Protein AF-A0A7C2Y5P7-F1 (afdb_monomer_lite)

Structure (mmCIF, N/CA/C/O backbone):
data_AF-A0A7C2Y5P7-F1
#
_entry.id   AF-A0A7C2Y5P7-F1
#
loop_
_atom_site.group_PDB
_atom_site.id
_atom_site.type_symbol
_atom_site.label_atom_id
_atom_site.label_alt_id
_atom_site.label_comp_id
_atom_site.label_asym_id
_atom_site.label_entity_id
_atom_site.label_seq_id
_atom_site.pdbx_PDB_ins_code
_atom_site.Cartn_x
_atom_site.Cartn_y
_atom_site.Cartn_z
_atom_site.occupancy
_atom_site.B_iso_or_equiv
_atom_site.auth_seq_id
_atom_site.auth_comp_id
_atom_site.auth_asym_id
_atom_site.auth_atom_id
_atom_site.pdbx_PDB_model_num
ATOM 1 N N . MET A 1 1 ? -12.841 -3.906 13.611 1.00 85.12 1 MET A N 1
ATOM 2 C CA . MET A 1 1 ? -11.350 -3.824 13.589 1.00 85.12 1 MET A CA 1
ATOM 3 C C . MET A 1 1 ? -10.874 -2.452 14.075 1.00 85.12 1 MET A C 1
ATOM 5 O O . MET A 1 1 ? -11.441 -1.467 13.627 1.00 85.12 1 MET A O 1
ATOM 9 N N . LYS A 1 2 ? -9.858 -2.338 14.949 1.00 90.12 2 LYS A N 1
ATOM 10 C CA . LYS A 1 2 ? -9.298 -1.030 15.376 1.00 90.12 2 LYS A CA 1
ATOM 11 C C . LYS A 1 2 ? -8.542 -0.341 14.223 1.00 90.12 2 LYS A C 1
ATOM 13 O O . LYS A 1 2 ? -7.946 -1.027 13.398 1.00 90.12 2 LYS A O 1
ATOM 18 N N . TRP A 1 3 ? -8.520 0.997 14.189 1.00 91.25 3 TRP A N 1
ATOM 19 C CA . TRP A 1 3 ? -7.807 1.772 13.155 1.00 91.25 3 TRP A CA 1
ATOM 20 C C . TRP A 1 3 ? -6.327 1.400 13.040 1.00 91.25 3 TRP A C 1
ATOM 22 O O . TRP A 1 3 ? -5.831 1.229 11.934 1.00 91.25 3 TRP A O 1
ATOM 32 N N . ILE A 1 4 ? -5.646 1.204 14.171 1.00 93.44 4 ILE A N 1
ATOM 33 C CA . ILE A 1 4 ? -4.220 0.868 14.170 1.00 93.44 4 ILE A CA 1
ATOM 34 C C . ILE A 1 4 ? -3.938 -0.461 13.459 1.00 93.44 4 ILE A C 1
ATOM 36 O O . ILE A 1 4 ? -3.018 -0.541 12.657 1.00 93.44 4 ILE A O 1
ATOM 40 N N . SER A 1 5 ? -4.783 -1.477 13.661 1.00 94.38 5 SER A N 1
ATOM 41 C CA . SER A 1 5 ? -4.662 -2.768 12.975 1.00 94.38 5 SER A CA 1
ATOM 42 C C . SER A 1 5 ? -4.866 -2.625 11.467 1.00 94.38 5 SER A C 1
ATOM 44 O O . SER A 1 5 ? -4.124 -3.217 10.692 1.00 94.38 5 SER A O 1
ATOM 46 N N . ALA A 1 6 ? -5.839 -1.810 11.048 1.00 95.00 6 ALA A N 1
ATOM 47 C CA . ALA A 1 6 ? -6.101 -1.555 9.635 1.00 95.00 6 ALA A CA 1
ATOM 48 C C . ALA A 1 6 ? -4.927 -0.825 8.962 1.00 95.00 6 ALA A C 1
ATOM 50 O O . ALA A 1 6 ? -4.520 -1.203 7.869 1.00 95.00 6 ALA A O 1
ATOM 51 N N . LEU A 1 7 ? -4.346 0.170 9.642 1.00 96.25 7 LEU A N 1
ATOM 52 C CA . LEU A 1 7 ? -3.154 0.884 9.179 1.00 96.25 7 LEU A CA 1
ATOM 53 C C . LEU A 1 7 ? -1.937 -0.039 9.068 1.00 96.25 7 LEU A C 1
ATOM 55 O O . LEU A 1 7 ? -1.214 0.043 8.082 1.00 96.25 7 LEU A O 1
ATOM 59 N N . PHE A 1 8 ? -1.734 -0.945 10.029 1.00 96.75 8 PHE A N 1
ATOM 60 C CA . PHE A 1 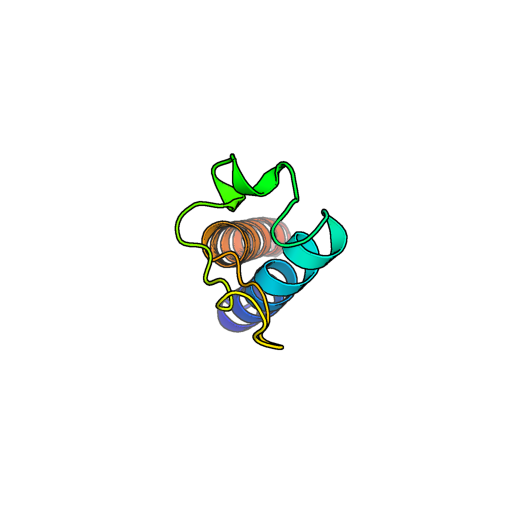8 ? -0.648 -1.928 9.969 1.00 96.75 8 PHE A CA 1
ATOM 61 C C . PHE A 1 8 ? -0.787 -2.871 8.772 1.00 96.75 8 PHE A C 1
ATOM 63 O O . PHE A 1 8 ? 0.165 -3.047 8.016 1.00 96.75 8 PHE A O 1
ATOM 70 N N . ILE A 1 9 ? -1.975 -3.447 8.567 1.00 96.31 9 ILE A N 1
ATOM 71 C CA . ILE A 1 9 ? -2.224 -4.329 7.420 1.00 96.31 9 ILE A CA 1
ATOM 72 C C . ILE A 1 9 ? -2.080 -3.542 6.116 1.00 96.31 9 ILE A C 1
ATOM 74 O O . ILE A 1 9 ? -1.453 -4.024 5.176 1.00 96.31 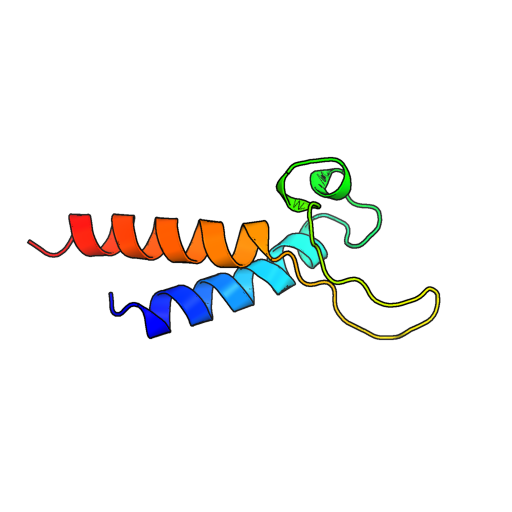9 ILE A O 1
ATOM 78 N N . GLY A 1 10 ? -2.596 -2.314 6.072 1.00 96.62 10 GLY A N 1
ATOM 79 C CA . GLY A 1 10 ? -2.445 -1.458 4.906 1.00 96.62 10 GLY A CA 1
ATOM 80 C C . GLY A 1 10 ? -0.983 -1.160 4.588 1.00 96.62 10 GLY A C 1
ATOM 81 O O . GLY A 1 10 ? -0.560 -1.337 3.451 1.00 96.62 10 GLY A O 1
ATOM 82 N N . ALA A 1 11 ? -0.169 -0.817 5.586 1.00 96.38 11 ALA A N 1
ATOM 83 C CA . ALA A 1 11 ? 1.265 -0.617 5.401 1.00 96.38 11 ALA A CA 1
ATOM 84 C C . ALA A 1 11 ? 1.956 -1.872 4.836 1.00 96.38 11 ALA A C 1
ATOM 86 O O . ALA A 1 11 ? 2.731 -1.762 3.888 1.00 96.38 11 ALA A O 1
ATOM 87 N N . ILE A 1 12 ? 1.626 -3.066 5.343 1.00 96.69 12 ILE A N 1
ATOM 88 C CA . ILE A 1 12 ? 2.147 -4.332 4.799 1.00 96.69 12 ILE A CA 1
ATOM 89 C C . ILE A 1 12 ? 1.778 -4.473 3.317 1.00 96.69 12 ILE A C 1
ATOM 91 O O . ILE A 1 12 ? 2.645 -4.770 2.496 1.00 96.69 12 ILE A O 1
ATOM 95 N N . LEU A 1 13 ? 0.523 -4.210 2.949 1.00 96.25 13 LEU A N 1
ATOM 96 C CA . LEU A 1 13 ? 0.069 -4.265 1.555 1.00 96.25 13 LEU A CA 1
ATOM 97 C C . LEU A 1 13 ? 0.752 -3.211 0.672 1.00 96.25 13 LEU A C 1
ATOM 99 O O . LEU A 1 13 ? 1.081 -3.502 -0.478 1.00 96.25 13 LEU A O 1
ATOM 103 N N . GLY A 1 14 ? 1.020 -2.023 1.216 1.00 95.38 14 GLY A N 1
ATOM 104 C CA . GLY A 1 14 ? 1.744 -0.941 0.549 1.00 95.38 14 GLY A CA 1
ATOM 105 C C . GLY A 1 14 ? 3.198 -1.276 0.210 1.00 95.38 14 GLY A C 1
ATOM 106 O O . GLY A 1 14 ? 3.739 -0.676 -0.714 1.00 95.38 14 GLY A O 1
ATOM 107 N N . PHE A 1 15 ? 3.815 -2.241 0.898 1.00 94.62 15 PHE A N 1
ATOM 108 C CA . PHE A 1 15 ? 5.113 -2.814 0.519 1.00 94.62 15 PHE A CA 1
ATOM 109 C C . PHE A 1 15 ? 4.955 -4.048 -0.374 1.00 94.62 15 PHE A C 1
ATOM 111 O O . PHE A 1 15 ? 5.592 -4.160 -1.420 1.00 94.62 15 PHE A O 1
ATOM 118 N N . ALA A 1 16 ? 4.102 -4.985 0.039 1.00 94.69 16 ALA A N 1
ATOM 119 C CA . ALA A 1 16 ? 4.010 -6.301 -0.575 1.00 94.69 16 ALA A CA 1
ATOM 120 C C . ALA A 1 16 ? 3.463 -6.242 -2.006 1.00 94.69 16 ALA A C 1
ATOM 122 O O . ALA A 1 16 ? 4.061 -6.822 -2.910 1.00 94.69 16 ALA A O 1
ATOM 123 N N . LEU A 1 17 ? 2.352 -5.533 -2.241 1.00 94.00 17 LEU A N 1
ATOM 124 C CA . LEU A 1 17 ? 1.706 -5.523 -3.557 1.00 94.00 17 LEU A CA 1
ATOM 125 C C . LEU A 1 17 ? 2.606 -4.908 -4.641 1.00 94.00 17 LEU A C 1
ATOM 127 O O . LEU A 1 17 ? 2.774 -5.552 -5.676 1.00 94.00 17 LEU A O 1
ATOM 131 N N . PR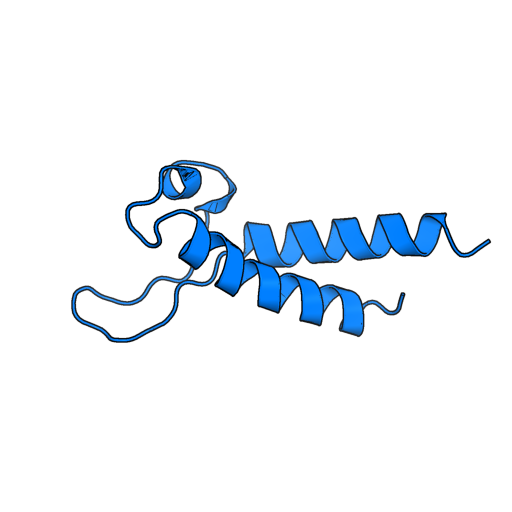O A 1 18 ? 3.267 -3.753 -4.426 1.00 92.44 18 PRO A N 1
ATOM 132 C CA . PRO A 1 18 ? 4.286 -3.259 -5.351 1.00 92.44 18 PRO A CA 1
ATOM 133 C C . PRO A 1 18 ? 5.332 -4.297 -5.754 1.00 92.44 18 PRO A C 1
ATOM 135 O O . PRO A 1 18 ? 5.661 -4.402 -6.933 1.00 92.44 18 PRO A O 1
ATOM 138 N N . LEU A 1 19 ? 5.835 -5.077 -4.794 1.00 89.44 19 LEU A N 1
ATOM 139 C CA . LEU A 1 19 ? 6.850 -6.102 -5.044 1.00 89.44 19 LEU A CA 1
ATOM 140 C C . LEU A 1 19 ? 6.286 -7.268 -5.864 1.00 89.44 19 LEU A C 1
ATOM 142 O O . LEU A 1 19 ? 6.913 -7.682 -6.836 1.00 89.44 19 LEU A O 1
ATOM 146 N N . PHE A 1 20 ? 5.088 -7.751 -5.527 1.00 91.56 20 PHE A N 1
ATOM 147 C CA . PHE A 1 20 ? 4.430 -8.832 -6.268 1.00 91.56 20 PHE A CA 1
ATOM 148 C C . PHE A 1 20 ? 4.059 -8.436 -7.703 1.00 91.56 20 PHE A C 1
ATOM 150 O O . PHE A 1 20 ? 4.147 -9.263 -8.606 1.00 91.56 20 PHE A O 1
ATOM 157 N N . PHE A 1 21 ? 3.690 -7.175 -7.939 1.00 92.06 21 PHE A N 1
ATOM 158 C CA . PHE A 1 21 ? 3.256 -6.682 -9.250 1.00 92.06 21 PHE A CA 1
ATOM 159 C C . PHE A 1 21 ? 4.386 -6.032 -10.070 1.00 92.06 21 PHE A C 1
ATOM 161 O O . PHE A 1 21 ? 4.158 -5.089 -10.827 1.00 92.06 21 PHE A O 1
ATOM 168 N N . GLY A 1 22 ? 5.613 -6.547 -9.954 1.00 88.38 22 GLY A N 1
ATOM 169 C CA . GLY A 1 22 ? 6.729 -6.177 -10.838 1.00 88.38 22 GLY A CA 1
ATOM 170 C C . GLY A 1 22 ? 7.594 -5.007 -10.358 1.00 88.38 22 GLY A C 1
ATOM 171 O O . GLY A 1 22 ? 8.409 -4.488 -11.124 1.00 88.38 22 GLY A O 1
ATOM 172 N N . GLY A 1 23 ? 7.453 -4.586 -9.101 1.00 89.44 23 GLY A N 1
ATOM 173 C CA . GLY A 1 23 ? 8.319 -3.584 -8.481 1.00 89.44 23 GLY A CA 1
ATOM 174 C C . GLY A 1 23 ? 8.301 -2.242 -9.216 1.00 89.44 23 GLY A C 1
ATOM 175 O O . GLY A 1 23 ? 7.248 -1.769 -9.638 1.00 89.44 23 GLY A O 1
ATOM 176 N N . GLN A 1 24 ? 9.476 -1.623 -9.382 1.00 87.38 24 GLN A N 1
ATOM 177 C CA . GLN A 1 24 ? 9.618 -0.310 -10.034 1.00 87.38 24 GLN A CA 1
ATOM 178 C C . GLN A 1 24 ? 9.187 -0.297 -11.503 1.00 87.38 24 GLN A C 1
ATOM 180 O O . GLN A 1 24 ? 8.796 0.751 -12.007 1.00 87.38 24 GLN A O 1
ATOM 185 N N . ASN A 1 25 ? 9.243 -1.452 -12.165 1.00 88.44 25 ASN A N 1
ATOM 186 C CA . ASN A 1 25 ? 8.929 -1.600 -13.584 1.00 88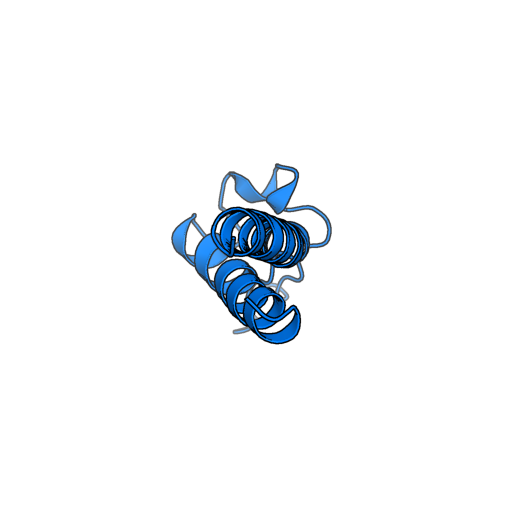.44 25 ASN A CA 1
ATOM 187 C C . ASN A 1 25 ? 7.492 -2.100 -13.811 1.00 88.44 25 ASN A C 1
ATOM 189 O O . ASN A 1 25 ? 7.108 -2.393 -14.941 1.00 88.44 25 ASN A O 1
ATOM 193 N N . GLY A 1 26 ? 6.699 -2.237 -12.744 1.00 89.75 26 GLY A N 1
ATOM 194 C CA . GLY A 1 26 ? 5.327 -2.717 -12.825 1.00 89.75 26 GLY A CA 1
ATOM 195 C C . GLY A 1 26 ? 4.379 -1.702 -13.465 1.00 89.75 26 GLY A C 1
ATOM 196 O O . GLY A 1 26 ? 4.485 -0.497 -13.242 1.00 89.75 26 GLY A O 1
ATOM 197 N N . VAL A 1 27 ? 3.381 -2.193 -14.207 1.00 91.38 27 VAL A N 1
ATOM 198 C CA . VAL A 1 27 ? 2.363 -1.353 -14.874 1.00 91.38 27 VAL A CA 1
ATOM 199 C C . VAL A 1 27 ? 1.588 -0.483 -13.873 1.00 91.38 27 VAL A C 1
ATOM 201 O O . VAL A 1 27 ? 1.192 0.635 -14.196 1.00 91.38 27 VAL A O 1
ATOM 204 N N . TRP A 1 28 ? 1.436 -0.956 -12.631 1.00 91.25 28 TRP A N 1
ATOM 205 C CA . TRP A 1 28 ? 0.789 -0.224 -11.538 1.00 91.25 28 TRP A CA 1
ATOM 206 C C . TRP A 1 28 ? 1.453 1.128 -11.238 1.00 91.25 28 TRP A C 1
ATOM 208 O O . TRP A 1 28 ? 0.772 2.038 -10.762 1.00 91.25 28 TRP A O 1
ATOM 218 N N . MET A 1 29 ? 2.742 1.292 -11.553 1.00 91.69 29 MET A N 1
ATOM 219 C CA . MET A 1 29 ? 3.478 2.541 -11.346 1.00 91.69 29 MET A CA 1
ATOM 220 C C . MET A 1 29 ? 2.921 3.693 -12.193 1.00 91.69 29 MET A C 1
ATOM 222 O O . MET A 1 29 ? 2.987 4.849 -11.786 1.00 91.69 29 MET A O 1
ATOM 226 N N . ASN A 1 30 ? 2.313 3.381 -13.342 1.00 93.62 30 ASN A N 1
ATOM 227 C CA . ASN A 1 30 ? 1.686 4.362 -14.232 1.00 93.62 30 ASN A CA 1
ATOM 228 C C . ASN A 1 30 ? 0.216 4.639 -13.873 1.00 93.62 30 ASN A C 1
ATOM 230 O O . ASN A 1 30 ? -0.509 5.267 -14.640 1.00 93.62 30 ASN A O 1
ATOM 234 N N . SER A 1 31 ? -0.244 4.145 -12.722 1.00 93.50 31 SER A N 1
ATOM 235 C CA . SER A 1 31 ? -1.611 4.315 -12.233 1.00 93.50 31 SER A CA 1
ATOM 236 C C . SER A 1 31 ? -1.643 5.148 -10.951 1.00 93.50 31 SER A C 1
ATOM 238 O O . SER A 1 31 ? -0.607 5.532 -10.405 1.00 93.50 31 SER A O 1
ATOM 240 N N . PHE A 1 32 ? -2.843 5.362 -10.411 1.00 92.69 32 PHE A N 1
ATOM 241 C CA . PHE A 1 32 ? -3.031 6.002 -9.110 1.00 92.69 32 PHE A CA 1
ATOM 242 C C . PHE A 1 32 ? -2.245 5.313 -7.979 1.00 92.69 32 PHE A C 1
ATOM 244 O O . PHE A 1 32 ? -1.777 5.985 -7.066 1.00 92.69 32 PHE A O 1
ATOM 251 N N . ALA A 1 33 ? -2.022 3.994 -8.053 1.00 91.81 33 ALA A N 1
ATOM 252 C CA . ALA A 1 33 ? -1.220 3.272 -7.062 1.00 91.81 33 ALA A CA 1
ATOM 253 C C . ALA A 1 33 ? 0.259 3.712 -7.041 1.00 91.81 33 ALA A C 1
ATOM 255 O O . ALA A 1 33 ? 0.928 3.545 -6.023 1.00 91.81 33 ALA A O 1
ATOM 256 N N . GLY A 1 34 ? 0.767 4.281 -8.138 1.00 92.06 34 GLY A N 1
ATOM 257 C CA . GLY A 1 34 ? 2.126 4.814 -8.233 1.00 92.06 34 GLY A CA 1
ATOM 258 C C . GLY A 1 34 ? 2.291 6.211 -7.627 1.00 92.06 34 GLY A C 1
ATOM 259 O O . GLY A 1 34 ? 3.402 6.586 -7.249 1.00 92.06 34 GLY A O 1
ATOM 260 N N . TRP A 1 35 ? 1.213 6.983 -7.474 1.00 93.69 35 TRP A N 1
ATOM 261 C CA . TRP A 1 35 ? 1.293 8.378 -7.031 1.00 93.69 35 TRP A CA 1
ATOM 262 C C . TRP A 1 35 ? 1.815 8.501 -5.598 1.00 93.69 35 TRP A C 1
ATOM 264 O O . TRP A 1 35 ? 1.301 7.876 -4.681 1.00 93.69 35 TRP A O 1
ATOM 274 N N . GLY A 1 36 ? 2.860 9.305 -5.387 1.00 89.44 36 GLY A N 1
ATOM 275 C CA . GLY A 1 36 ? 3.465 9.454 -4.058 1.00 89.44 36 GLY A CA 1
ATOM 276 C C . GLY A 1 36 ? 4.114 8.172 -3.517 1.00 89.44 36 GLY A C 1
ATOM 277 O O . GLY A 1 36 ? 4.344 8.069 -2.314 1.00 89.44 36 GLY A O 1
ATOM 278 N N . THR A 1 37 ? 4.406 7.191 -4.379 1.00 92.69 37 THR A N 1
ATOM 279 C CA . THR A 1 37 ? 5.172 6.000 -3.998 1.00 92.69 37 THR A CA 1
ATOM 280 C C . THR A 1 37 ? 6.599 6.393 -3.636 1.00 92.69 37 THR A C 1
ATOM 282 O O . THR A 1 37 ? 7.307 7.027 -4.422 1.00 92.69 37 THR A O 1
ATOM 285 N N . ILE A 1 38 ? 7.041 5.968 -2.457 1.00 92.75 38 ILE A N 1
ATOM 286 C CA . ILE A 1 38 ? 8.429 6.095 -2.025 1.00 92.75 38 ILE A CA 1
ATOM 287 C C . ILE A 1 38 ? 9.214 4.980 -2.709 1.00 92.75 38 ILE A C 1
ATOM 289 O O . ILE A 1 38 ? 8.890 3.798 -2.568 1.00 92.75 38 ILE A O 1
ATOM 293 N N . ARG A 1 39 ? 10.239 5.359 -3.475 1.00 89.94 39 ARG A N 1
ATOM 294 C CA . ARG A 1 39 ? 11.064 4.424 -4.241 1.00 89.94 39 ARG A CA 1
ATOM 295 C C . ARG A 1 39 ? 12.546 4.598 -3.916 1.00 89.94 39 ARG A C 1
ATOM 297 O O . ARG A 1 39 ? 12.990 5.735 -3.752 1.00 89.94 39 ARG A O 1
ATOM 304 N N . PRO A 1 40 ? 13.315 3.500 -3.856 1.00 85.56 40 PRO A N 1
ATOM 305 C CA . PRO A 1 40 ? 14.758 3.582 -3.712 1.00 85.56 40 PRO A CA 1
ATOM 306 C C . PRO A 1 40 ? 15.399 4.200 -4.957 1.00 85.56 40 PRO A C 1
ATOM 308 O O . PRO A 1 40 ? 14.892 4.069 -6.075 1.00 85.56 40 PRO A O 1
ATOM 311 N N . LEU A 1 41 ? 16.536 4.860 -4.740 1.00 84.31 41 LEU A N 1
ATOM 312 C CA . LEU A 1 41 ? 17.402 5.357 -5.806 1.00 84.31 41 LEU A CA 1
ATOM 313 C C . LEU A 1 41 ? 17.948 4.189 -6.640 1.00 84.31 41 LEU A C 1
ATOM 315 O O . LEU A 1 41 ? 18.064 3.065 -6.149 1.00 84.31 41 LEU A O 1
ATOM 319 N N . ALA A 1 42 ? 18.308 4.457 -7.897 1.00 78.94 42 ALA A N 1
ATOM 320 C CA . ALA A 1 42 ? 18.897 3.446 -8.771 1.00 78.94 42 ALA A CA 1
ATOM 321 C C . ALA A 1 42 ? 20.145 2.818 -8.118 1.00 78.94 42 ALA A C 1
ATOM 323 O O . ALA A 1 42 ? 21.034 3.533 -7.660 1.00 78.94 42 ALA A O 1
ATOM 324 N N . GLY A 1 43 ? 20.187 1.482 -8.042 1.00 72.25 43 GLY A N 1
ATOM 325 C CA . GLY A 1 43 ? 21.272 0.726 -7.399 1.00 72.25 43 GLY A CA 1
ATOM 326 C C . GLY A 1 43 ? 21.190 0.611 -5.868 1.00 72.25 43 GLY A C 1
ATOM 327 O O . GLY A 1 43 ? 22.032 -0.054 -5.270 1.00 72.25 43 GLY A O 1
ATOM 328 N N . SER A 1 44 ? 20.190 1.216 -5.219 1.00 77.00 44 SER A N 1
ATOM 329 C CA . SER A 1 44 ? 19.988 1.106 -3.769 1.00 77.00 44 SER A CA 1
ATOM 330 C C . SER A 1 44 ? 19.164 -0.143 -3.405 1.00 77.00 44 SER A C 1
ATOM 332 O O . SER A 1 44 ? 18.142 -0.391 -4.046 1.00 77.00 44 SER A O 1
ATOM 334 N N . PRO A 1 45 ? 19.525 -0.896 -2.343 1.00 71.88 45 PRO A N 1
ATOM 335 C CA . PRO A 1 45 ? 18.793 -2.087 -1.891 1.00 71.88 45 PRO A CA 1
ATOM 336 C C . PRO A 1 45 ? 17.476 -1.770 -1.146 1.00 71.88 45 PRO A C 1
ATOM 338 O O . PRO A 1 45 ? 16.969 -2.605 -0.399 1.00 71.88 45 PRO A O 1
ATOM 341 N N . GLY A 1 46 ? 16.941 -0.552 -1.269 1.00 79.00 46 GLY A N 1
ATOM 342 C CA . GLY A 1 46 ? 15.753 -0.126 -0.528 1.00 79.00 46 GLY A CA 1
ATOM 343 C C . GLY A 1 46 ? 14.446 -0.764 -1.018 1.00 79.00 46 GLY A C 1
ATOM 344 O O . GLY A 1 46 ? 14.382 -1.399 -2.069 1.00 79.00 46 GLY A O 1
ATOM 345 N N . LEU A 1 47 ? 13.376 -0.567 -0.243 1.00 84.81 47 LEU A N 1
ATOM 346 C CA . LEU A 1 47 ? 12.047 -1.115 -0.527 1.00 84.81 47 LEU A CA 1
ATOM 347 C C . LEU A 1 47 ? 11.115 -0.062 -1.129 1.00 84.81 47 LEU A C 1
ATOM 349 O O . LEU A 1 47 ? 11.186 1.123 -0.805 1.00 84.81 47 LEU A O 1
ATOM 353 N N . LEU A 1 48 ? 10.216 -0.519 -1.998 1.00 91.38 48 LEU A N 1
ATOM 354 C CA . LEU A 1 48 ? 9.138 0.290 -2.560 1.00 91.38 48 LEU A CA 1
ATOM 355 C C . LEU A 1 48 ? 7.977 0.372 -1.585 1.00 91.38 48 LEU A C 1
ATOM 357 O O . LEU A 1 48 ? 7.518 -0.661 -1.104 1.00 91.38 48 LEU A O 1
ATOM 361 N N . PHE A 1 49 ? 7.456 1.575 -1.371 1.00 94.69 49 PHE A N 1
ATOM 362 C CA . PHE A 1 49 ? 6.271 1.781 -0.552 1.00 94.69 49 PHE A CA 1
ATOM 363 C C . PHE A 1 49 ? 5.239 2.638 -1.274 1.00 94.69 49 PHE A C 1
ATOM 365 O O . PHE A 1 49 ? 5.447 3.833 -1.489 1.00 94.69 49 PHE A O 1
ATOM 372 N N . SER A 1 50 ? 4.105 2.036 -1.624 1.00 95.69 50 SER A N 1
ATOM 373 C CA . SER A 1 50 ? 2.971 2.748 -2.211 1.00 95.69 50 SER A CA 1
ATOM 374 C C . SER A 1 50 ? 2.066 3.306 -1.111 1.00 95.69 50 SER A C 1
ATOM 376 O O . SER A 1 50 ? 1.305 2.577 -0.468 1.00 95.69 50 SER A O 1
ATOM 378 N N . VAL A 1 51 ? 2.128 4.626 -0.917 1.00 96.00 51 VAL A N 1
ATOM 379 C CA . VAL A 1 51 ? 1.270 5.356 0.032 1.00 96.00 51 VAL A CA 1
ATOM 380 C C . VAL A 1 51 ? -0.222 5.223 -0.319 1.00 96.00 51 VAL A C 1
ATOM 382 O O . VAL A 1 51 ? -1.007 4.944 0.593 1.00 96.00 51 VAL A O 1
ATOM 385 N N . PRO A 1 52 ? -0.650 5.344 -1.596 1.00 96.06 52 PRO A N 1
ATOM 386 C CA . PRO A 1 52 ? -2.054 5.163 -1.960 1.00 96.06 52 PRO A CA 1
ATOM 387 C C . PRO A 1 52 ? -2.569 3.764 -1.636 1.00 96.06 52 PRO A C 1
ATOM 389 O O . PRO A 1 52 ? -3.668 3.634 -1.097 1.00 96.06 52 PRO A O 1
ATOM 392 N N . LEU A 1 53 ? -1.778 2.719 -1.910 1.00 95.38 53 LEU A N 1
ATOM 393 C CA . LEU A 1 53 ? -2.164 1.353 -1.561 1.00 95.38 53 LEU A CA 1
ATOM 394 C C . LEU A 1 53 ? -2.246 1.173 -0.050 1.00 95.38 53 LEU A C 1
ATOM 396 O O . LEU A 1 53 ? -3.214 0.580 0.425 1.00 95.38 53 LEU A O 1
ATOM 400 N N . ALA A 1 54 ? -1.289 1.711 0.708 1.00 96.81 54 ALA A N 1
ATOM 401 C CA . ALA A 1 54 ? -1.290 1.581 2.158 1.00 96.81 54 ALA A CA 1
ATOM 402 C C . ALA A 1 54 ? -2.524 2.221 2.806 1.00 96.81 54 ALA A C 1
ATOM 404 O O . ALA A 1 54 ? -3.217 1.584 3.601 1.00 96.81 54 ALA A O 1
ATOM 405 N N . LEU A 1 55 ? -2.838 3.462 2.434 1.00 96.56 55 LEU A N 1
ATOM 406 C CA . LEU A 1 55 ? -3.981 4.182 2.992 1.00 96.56 55 LEU A CA 1
ATOM 407 C C . LEU A 1 55 ? -5.311 3.648 2.457 1.00 96.56 55 LEU A C 1
ATOM 409 O O . LEU A 1 55 ? -6.239 3.425 3.236 1.00 96.56 55 LEU A O 1
ATOM 413 N N . GLY A 1 56 ? -5.402 3.401 1.149 1.00 95.62 56 GLY A N 1
ATOM 414 C CA . GLY A 1 56 ? -6.616 2.891 0.516 1.00 95.62 56 GLY A CA 1
ATOM 415 C C . GLY A 1 56 ? -7.026 1.534 1.078 1.00 95.62 56 GLY A C 1
ATOM 416 O O . GLY A 1 56 ? -8.183 1.345 1.454 1.00 95.62 56 GLY A O 1
ATOM 417 N N . SER A 1 57 ? -6.071 0.612 1.224 1.00 96.06 57 SER A N 1
ATOM 418 C CA . SER A 1 57 ? -6.343 -0.696 1.826 1.00 96.06 57 SER A CA 1
ATOM 419 C C . SER A 1 57 ? -6.686 -0.589 3.312 1.00 96.06 57 SER A C 1
ATOM 421 O O . SER A 1 57 ? -7.643 -1.226 3.746 1.00 96.06 57 SER A O 1
ATOM 423 N N . ALA A 1 58 ? -6.005 0.261 4.089 1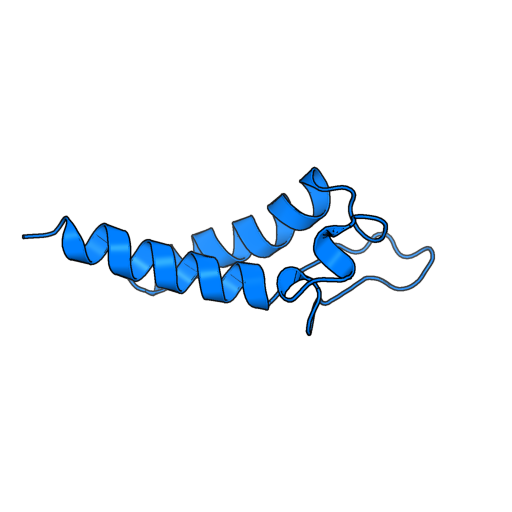.00 96.19 58 ALA A N 1
ATOM 424 C CA . ALA A 1 58 ? -6.351 0.482 5.494 1.00 96.19 58 ALA A CA 1
ATOM 425 C C . ALA A 1 58 ? -7.790 0.999 5.662 1.00 96.19 58 ALA A C 1
ATOM 427 O O . ALA A 1 58 ? -8.541 0.497 6.503 1.00 96.19 58 ALA A O 1
ATOM 428 N N . ILE A 1 59 ? -8.201 1.973 4.847 1.00 95.81 59 ILE A N 1
ATOM 429 C CA . ILE A 1 59 ? -9.565 2.517 4.872 1.00 95.81 59 ILE A CA 1
ATOM 430 C C . ILE A 1 59 ? -10.574 1.442 4.455 1.00 95.81 59 ILE A C 1
ATOM 432 O O . ILE A 1 59 ? -11.564 1.236 5.160 1.00 95.81 59 ILE A O 1
ATOM 436 N N . ALA A 1 60 ? -10.307 0.715 3.367 1.00 94.81 60 ALA A N 1
ATOM 437 C CA . ALA A 1 60 ? -11.184 -0.351 2.889 1.00 94.81 60 ALA A CA 1
ATOM 438 C C . ALA A 1 60 ? -11.371 -1.454 3.943 1.00 94.81 60 ALA A C 1
ATOM 440 O O . ALA A 1 60 ? -12.501 -1.835 4.247 1.00 94.81 60 ALA A O 1
ATOM 441 N N . LEU A 1 61 ? -10.282 -1.909 4.573 1.00 94.31 61 LEU A N 1
ATOM 442 C CA . LEU A 1 61 ? -10.319 -2.893 5.659 1.00 94.31 61 LEU A CA 1
ATOM 443 C C . LEU A 1 61 ? -11.106 -2.358 6.858 1.00 94.31 61 LEU A C 1
ATOM 445 O O . LEU A 1 61 ? -11.955 -3.057 7.413 1.00 94.31 61 LEU A O 1
ATOM 449 N N . ARG A 1 62 ? -10.876 -1.100 7.248 1.00 91.75 62 ARG A N 1
ATOM 450 C CA . ARG A 1 62 ? -11.615 -0.467 8.344 1.00 91.75 62 ARG A CA 1
ATOM 451 C C . ARG A 1 62 ? -13.116 -0.440 8.064 1.00 91.75 62 ARG A C 1
ATOM 453 O O . ARG A 1 62 ? -13.884 -0.765 8.967 1.00 91.75 62 ARG A O 1
ATOM 460 N N . MET A 1 63 ? -13.524 -0.064 6.854 1.00 93.25 63 MET A N 1
ATOM 461 C CA . MET A 1 63 ? -14.932 -0.022 6.453 1.00 93.25 63 MET A CA 1
ATOM 462 C C . MET A 1 63 ? -15.544 -1.425 6.421 1.00 93.25 63 MET A C 1
ATOM 464 O O . MET A 1 63 ? -16.562 -1.657 7.072 1.00 93.25 63 MET A O 1
ATOM 468 N N . LEU A 1 64 ? -14.885 -2.376 5.754 1.00 91.31 64 LEU A N 1
ATOM 469 C CA . LEU A 1 64 ? -15.365 -3.750 5.605 1.00 91.31 64 LEU A CA 1
ATOM 470 C C . LEU A 1 64 ? -15.560 -4.440 6.962 1.00 91.31 64 LEU A C 1
ATOM 472 O O . LEU A 1 64 ? -16.622 -4.994 7.235 1.00 91.31 64 LEU A O 1
ATOM 476 N N . PHE A 1 65 ? -14.566 -4.370 7.849 1.00 87.38 65 PHE A N 1
ATOM 477 C CA . PHE A 1 65 ? -14.634 -5.019 9.162 1.00 87.38 65 PHE A CA 1
ATOM 478 C C . PHE A 1 65 ? -15.441 -4.237 10.207 1.00 87.38 65 PHE A C 1
ATOM 480 O O . PHE A 1 65 ? -15.692 -4.765 11.288 1.00 87.38 65 PHE A O 1
ATOM 487 N N . ASN A 1 66 ? -15.815 -2.986 9.937 1.00 84.44 66 ASN A N 1
ATOM 488 C CA . ASN A 1 66 ? -16.818 -2.281 10.739 1.00 84.44 66 ASN A CA 1
ATOM 489 C C . ASN A 1 66 ? -18.234 -2.632 10.323 1.00 84.44 66 ASN A C 1
ATOM 491 O O . ASN A 1 66 ? -19.105 -2.745 11.176 1.00 84.44 66 ASN A O 1
ATOM 495 N N . TRP A 1 67 ? -18.450 -2.807 9.023 1.00 71.31 67 TRP A N 1
ATOM 496 C CA . TRP A 1 67 ? -19.740 -3.205 8.485 1.00 71.31 67 TRP A CA 1
ATOM 497 C C . TRP A 1 67 ? -20.198 -4.566 9.031 1.00 71.31 67 TRP A C 1
ATOM 499 O O . TRP A 1 67 ? -21.368 -4.743 9.351 1.00 71.31 67 TRP A O 1
ATOM 509 N N . HIS A 1 68 ? -19.263 -5.502 9.209 1.00 64.88 68 HIS A N 1
ATOM 510 C CA . HIS A 1 68 ? -19.537 -6.853 9.716 1.00 64.88 68 HIS A CA 1
ATOM 511 C C . HIS A 1 68 ? -19.576 -6.964 11.252 1.00 64.88 68 HIS A C 1
ATOM 513 O O . HIS A 1 68 ? -19.701 -8.065 11.772 1.00 64.88 68 HIS A O 1
ATOM 519 N N . GLY A 1 69 ? -19.431 -5.855 11.983 1.00 61.56 69 GLY A N 1
ATOM 520 C CA . GLY A 1 69 ? -19.353 -5.843 13.449 1.00 61.56 69 GLY A CA 1
ATOM 521 C C . GLY A 1 69 ? -20.653 -5.473 14.164 1.00 61.56 69 GLY A C 1
ATOM 522 O O . GLY A 1 69 ? -20.560 -4.884 15.238 1.00 61.56 69 GLY A O 1
ATOM 523 N N . ARG A 1 70 ? -21.821 -5.727 13.555 1.00 55.59 70 ARG A N 1
ATOM 524 C CA . ARG A 1 70 ? -23.121 -5.574 14.233 1.00 55.59 70 ARG A CA 1
ATOM 525 C C . ARG A 1 70 ? -23.293 -6.611 15.332 1.00 55.59 70 ARG A C 1
ATOM 527 O O . ARG A 1 70 ? -22.984 -7.790 15.060 1.00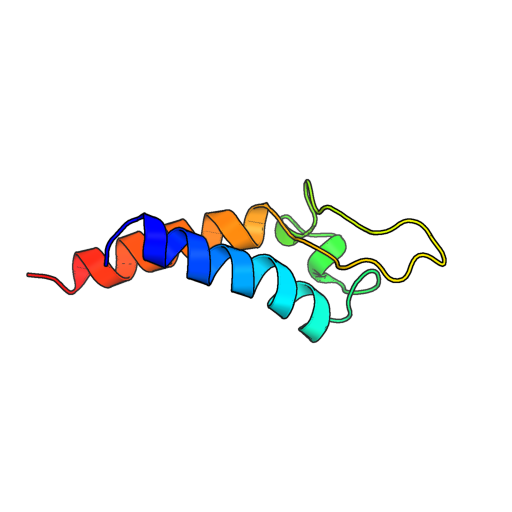 55.59 70 ARG A O 1
#

Radius of gyration: 13.44 Å; chains: 1; bounding box: 44×18×30 Å

pLDDT: mean 89.7, std 8.58, range [55.59, 96.81]

Sequence (70 aa):
MKWISALFIGAILGFALPLFFGGQNGVWMNSFAGWGTIRPLAGSPGLLFSVPLALGSAIALRMLFNWHGR

Secondary structure (DSSP, 8-state):
--HHHHHHHHHHHHHHHHHHTTGGGSGGGGSGGGTT-B-PPTT--PPPB-HHHHHHHHHHHHHHHHHT--

Foldseek 3Di:
DDLVVLLVVLFVQQFPVCVVQPHPPGPCCVDPQVPPWDDDDVPDPDTIGRPCSSVVRSVVVVVVVVVVPD